Protein AF-A0A6A6ZKU1-F1 (afdb_monomer_lite)

Sequence (55 aa):
QKLNLQQEAALVQYINDLTKRALPPTRKMVQNFASHIAAEPVSDSWVTRVTDTSQ

InterPro domains:
  IPR006600 HTH CenpB-type DNA-binding domain [PF03221] (5-48)
  IPR006600 HTH CenpB-type DNA-binding domain [PS51253] (1-55)

Organism: NCBI:txid1469910

Secondary structure (DSSP, 8-state):
--S-HHHHHHHHHHHHHHHHTT-PPPHHHHHHHHHHHHTS---HHHHHHHHHTT-

Foldseek 3Di:
DLDDPVLVVVLVVVCVVCVVVVHHDDLVNSQVSSCVSSVHGDDSVNSCVVVVVPD

pLDDT: mean 90.4, std 11.15, range [41.91, 97.5]

Structure (mmCIF, N/CA/C/O backbone):
data_AF-A0A6A6ZKU1-F1
#
_entry.id   AF-A0A6A6ZKU1-F1
#
loop_
_atom_site.group_PDB
_atom_site.id
_atom_site.type_symbol
_atom_site.label_atom_id
_atom_site.label_alt_id
_atom_site.label_comp_id
_atom_site.label_asym_id
_atom_site.label_entity_id
_atom_site.label_seq_id
_atom_site.pdbx_PDB_ins_code
_atom_site.Cartn_x
_atom_site.Cartn_y
_atom_site.Cartn_z
_atom_site.occupancy
_atom_site.B_iso_or_equiv
_atom_site.auth_seq_id
_atom_site.auth_comp_id
_atom_site.auth_asym_id
_atom_site.auth_atom_id
_atom_site.pdbx_PDB_model_num
ATOM 1 N N . GLN A 1 1 ? 12.807 8.057 -4.977 1.00 67.50 1 GLN A N 1
ATOM 2 C CA . GLN A 1 1 ? 11.371 7.708 -4.888 1.00 67.50 1 GLN A CA 1
ATOM 3 C C . GLN A 1 1 ? 11.212 6.269 -5.376 1.00 67.50 1 GLN A C 1
ATOM 5 O O . GLN A 1 1 ? 11.919 5.924 -6.310 1.00 67.50 1 GLN A O 1
ATOM 10 N N . LYS A 1 2 ? 10.424 5.409 -4.709 1.00 83.94 2 LYS A N 1
ATOM 11 C CA . LYS A 1 2 ? 10.265 3.982 -5.102 1.00 83.94 2 LYS A CA 1
ATOM 12 C C . LYS A 1 2 ? 9.134 3.758 -6.107 1.00 83.94 2 LYS A C 1
ATOM 14 O O . LYS A 1 2 ? 9.170 2.790 -6.847 1.00 83.94 2 LYS A O 1
ATOM 19 N N . LEU A 1 3 ? 8.157 4.656 -6.114 1.00 91.62 3 LEU A N 1
ATOM 20 C CA . LEU A 1 3 ? 7.065 4.681 -7.070 1.00 91.62 3 LEU A CA 1
ATOM 21 C C . LEU A 1 3 ? 7.205 5.948 -7.917 1.00 91.62 3 LEU A C 1
ATOM 23 O O . LEU A 1 3 ? 7.707 6.966 -7.434 1.00 91.62 3 LEU A O 1
ATOM 27 N N . ASN A 1 4 ? 6.798 5.874 -9.178 1.00 93.19 4 ASN A N 1
ATOM 28 C CA . ASN A 1 4 ? 6.562 7.048 -10.009 1.00 93.19 4 ASN A CA 1
ATOM 29 C C . ASN A 1 4 ? 5.154 7.617 -9.744 1.00 93.19 4 ASN A C 1
ATOM 31 O O . ASN A 1 4 ? 4.331 6.975 -9.093 1.00 93.19 4 ASN A O 1
ATOM 35 N N . LEU A 1 5 ? 4.855 8.802 -10.284 1.00 93.81 5 LEU A N 1
ATOM 36 C CA . LEU A 1 5 ? 3.575 9.489 -10.054 1.00 93.81 5 LEU A CA 1
ATOM 37 C C . LEU A 1 5 ? 2.346 8.636 -10.419 1.00 93.81 5 LEU A C 1
ATOM 39 O O . LEU A 1 5 ? 1.335 8.668 -9.721 1.00 93.81 5 LEU A O 1
ATOM 43 N N . GLN A 1 6 ? 2.429 7.843 -11.490 1.00 96.00 6 GLN A N 1
ATOM 44 C CA . GLN A 1 6 ? 1.331 6.973 -11.914 1.00 96.00 6 GLN A CA 1
ATOM 45 C C . GLN A 1 6 ? 1.123 5.808 -10.936 1.00 96.00 6 GLN A C 1
ATOM 47 O O . GLN A 1 6 ? -0.011 5.458 -10.610 1.00 96.00 6 GLN A O 1
ATOM 52 N N . GLN A 1 7 ? 2.211 5.218 -10.446 1.00 95.56 7 GLN A N 1
ATOM 53 C CA . GLN A 1 7 ? 2.172 4.155 -9.445 1.00 95.56 7 GLN A CA 1
ATOM 54 C C . GLN A 1 7 ? 1.676 4.677 -8.087 1.00 95.56 7 GLN A C 1
ATOM 56 O O . GLN A 1 7 ? 0.889 4.004 -7.426 1.00 95.56 7 GLN A O 1
ATOM 61 N 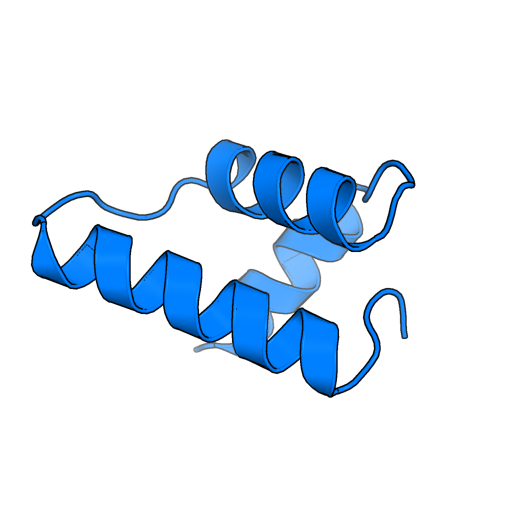N . GLU A 1 8 ? 2.071 5.885 -7.682 1.00 94.06 8 GLU A N 1
ATOM 62 C CA . GLU A 1 8 ? 1.541 6.534 -6.475 1.00 94.06 8 GLU A CA 1
ATOM 63 C C . GLU A 1 8 ? 0.027 6.754 -6.588 1.00 94.06 8 GLU A C 1
ATOM 65 O O . GLU A 1 8 ? -0.713 6.383 -5.676 1.00 94.06 8 GLU A O 1
ATOM 70 N N . ALA A 1 9 ? -0.458 7.249 -7.731 1.00 95.56 9 ALA A N 1
ATOM 71 C CA . ALA A 1 9 ? -1.891 7.404 -7.979 1.00 95.56 9 ALA A CA 1
ATOM 72 C C . ALA A 1 9 ? -2.645 6.063 -7.917 1.00 95.56 9 ALA A C 1
ATOM 74 O O . ALA A 1 9 ? -3.715 5.980 -7.313 1.00 95.56 9 ALA A O 1
ATOM 75 N N . ALA A 1 10 ? -2.073 4.995 -8.483 1.00 97.12 10 ALA A N 1
ATOM 76 C CA . ALA A 1 10 ? -2.650 3.654 -8.407 1.00 97.12 10 ALA A CA 1
ATOM 77 C C . ALA A 1 10 ? -2.719 3.131 -6.961 1.00 97.12 10 ALA A C 1
ATOM 79 O O . ALA A 1 10 ? -3.722 2.534 -6.569 1.00 97.12 10 ALA A O 1
ATOM 80 N N . LEU A 1 11 ? -1.684 3.379 -6.151 1.00 95.75 11 LEU A N 1
ATOM 81 C CA . LEU A 1 11 ? -1.665 3.007 -4.736 1.00 95.75 11 LEU A CA 1
ATOM 82 C C . LEU A 1 11 ? -2.724 3.770 -3.928 1.00 95.75 11 LEU A C 1
ATOM 84 O O . LEU A 1 11 ? -3.445 3.155 -3.141 1.00 95.75 11 LEU A O 1
ATOM 88 N N . VAL A 1 12 ? -2.862 5.081 -4.145 1.00 94.81 12 VAL A N 1
ATOM 89 C CA . VAL A 1 12 ? -3.906 5.895 -3.498 1.00 94.81 12 VAL A CA 1
ATOM 90 C C . VAL A 1 12 ? -5.297 5.395 -3.884 1.00 94.81 12 VAL A C 1
ATOM 92 O O . VAL A 1 12 ? -6.154 5.228 -3.017 1.00 94.81 12 VAL A O 1
ATOM 95 N N . GLN A 1 13 ? -5.521 5.095 -5.166 1.00 96.81 13 GLN A N 1
ATOM 96 C CA . GLN A 1 13 ? -6.792 4.551 -5.637 1.00 96.81 13 GLN A CA 1
ATOM 97 C C . GLN A 1 13 ? -7.122 3.212 -4.963 1.00 96.81 13 GLN A C 1
ATOM 99 O O . GLN A 1 13 ? -8.239 3.028 -4.480 1.00 96.81 13 GLN A O 1
ATOM 104 N N . TYR A 1 14 ? -6.144 2.308 -4.867 1.00 96.69 14 TYR A N 1
ATOM 105 C CA . TYR A 1 14 ? -6.308 1.032 -4.174 1.00 96.69 14 TYR A CA 1
ATOM 106 C C . TYR A 1 14 ? -6.708 1.221 -2.705 1.00 96.69 14 TYR A C 1
ATOM 108 O O . TYR A 1 14 ? -7.678 0.614 -2.251 1.00 96.69 14 TYR A O 1
ATOM 116 N N . ILE A 1 15 ? -6.017 2.102 -1.974 1.00 94.44 15 ILE A N 1
ATOM 117 C CA . ILE A 1 15 ? -6.334 2.414 -0.572 1.00 94.44 15 ILE A CA 1
ATOM 118 C C . ILE A 1 15 ? -7.755 2.979 -0.444 1.00 94.44 15 ILE A C 1
ATOM 120 O O . ILE A 1 15 ? -8.521 2.530 0.409 1.00 94.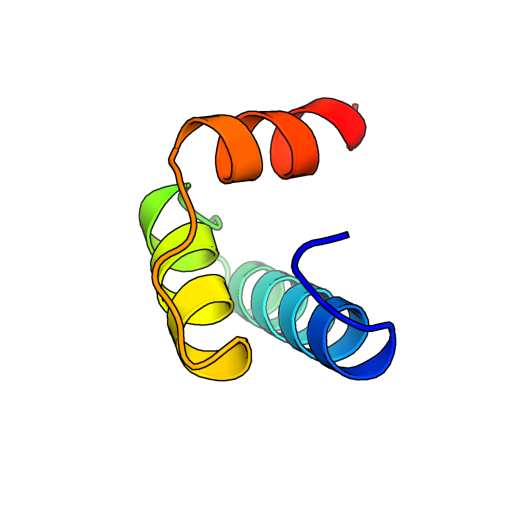44 15 ILE A O 1
ATOM 124 N N . ASN A 1 16 ? -8.142 3.909 -1.318 1.00 94.38 16 ASN A N 1
ATOM 125 C CA . ASN A 1 16 ? -9.488 4.479 -1.323 1.00 94.38 16 ASN A CA 1
ATOM 126 C C . ASN A 1 16 ? -10.567 3.413 -1.552 1.00 94.38 16 ASN A C 1
ATOM 128 O O . ASN A 1 16 ? -11.619 3.450 -0.914 1.00 94.38 16 ASN A O 1
ATOM 132 N N . ASP A 1 17 ? -10.320 2.448 -2.436 1.00 96.00 17 ASP A N 1
ATOM 133 C CA . ASP A 1 17 ? -11.274 1.378 -2.718 1.00 96.00 17 ASP A CA 1
ATOM 134 C C . ASP A 1 17 ? -11.388 0.364 -1.572 1.00 96.00 17 ASP A C 1
ATOM 136 O O . ASP A 1 17 ? -12.475 -0.177 -1.354 1.00 96.00 17 ASP A O 1
ATOM 140 N N . LEU A 1 18 ? -10.324 0.151 -0.789 1.00 94.38 18 LEU A N 1
ATOM 141 C CA . LEU A 1 18 ? -10.400 -0.598 0.470 1.00 94.38 18 LEU A CA 1
ATOM 142 C C . LEU A 1 18 ? -11.291 0.124 1.486 1.00 94.38 18 LEU A C 1
ATOM 144 O O . LEU A 1 18 ? -12.233 -0.474 2.011 1.00 94.38 18 LEU A O 1
ATOM 148 N N . THR A 1 19 ? -11.068 1.424 1.685 1.00 89.81 19 THR A N 1
ATOM 149 C CA . THR A 1 19 ? -11.863 2.251 2.604 1.00 89.81 19 THR A CA 1
ATOM 150 C C . THR A 1 19 ? -13.346 2.256 2.229 1.00 89.81 19 THR A C 1
ATOM 152 O O . THR A 1 19 ? -14.195 2.049 3.094 1.00 89.81 19 THR A O 1
ATOM 155 N N . LYS A 1 20 ? -13.684 2.395 0.937 1.00 95.19 20 LYS A N 1
ATOM 156 C CA . LYS A 1 20 ? -15.078 2.310 0.447 1.00 95.19 20 LYS A CA 1
ATOM 157 C C . LYS A 1 20 ? -15.745 0.970 0.760 1.00 95.19 20 LYS A C 1
ATOM 159 O O . LYS A 1 20 ? -16.960 0.914 0.907 1.00 95.19 20 LYS A O 1
ATOM 164 N N . ARG A 1 21 ? -14.964 -0.108 0.849 1.00 95.69 21 ARG A N 1
ATOM 165 C CA . ARG A 1 21 ? -15.434 -1.460 1.193 1.00 95.69 21 ARG A CA 1
ATOM 166 C C . ARG A 1 21 ? -15.429 -1.724 2.701 1.00 95.69 21 ARG A C 1
ATOM 168 O O . ARG A 1 21 ? -15.599 -2.871 3.098 1.00 95.69 21 ARG A O 1
ATOM 175 N N . ALA A 1 22 ? -15.212 -0.695 3.525 1.00 94.69 22 ALA A N 1
ATOM 176 C CA . ALA A 1 22 ? -15.018 -0.810 4.969 1.00 94.69 22 ALA A CA 1
ATOM 177 C C . ALA A 1 22 ? -13.883 -1.783 5.355 1.00 94.69 22 ALA A C 1
ATOM 179 O O . ALA A 1 22 ? -13.910 -2.395 6.421 1.00 94.69 22 ALA A O 1
ATOM 180 N N . LEU A 1 23 ? -12.876 -1.924 4.485 1.00 94.00 23 LEU A N 1
ATOM 181 C CA . LEU A 1 23 ? -11.670 -2.702 4.744 1.00 94.00 23 LEU A CA 1
ATOM 182 C C . LEU A 1 23 ? -10.543 -1.734 5.124 1.00 94.00 23 LEU A C 1
ATOM 184 O O . LEU A 1 23 ? -10.070 -0.991 4.264 1.00 94.00 23 LEU A O 1
ATOM 188 N N . PRO A 1 24 ? -10.089 -1.721 6.388 1.00 89.88 24 PRO A N 1
ATOM 189 C CA . PRO A 1 24 ? -8.967 -0.884 6.775 1.00 89.88 24 PRO A CA 1
ATOM 190 C C . PRO A 1 24 ? -7.700 -1.339 6.030 1.00 89.88 24 PRO A C 1
ATOM 192 O O . PRO A 1 24 ? -7.378 -2.534 6.056 1.00 89.88 24 PRO A O 1
ATOM 195 N N . PRO A 1 25 ? -6.950 -0.432 5.381 1.00 90.44 25 PRO A N 1
ATOM 196 C CA . PRO A 1 25 ? -5.682 -0.789 4.763 1.00 90.44 25 PRO A CA 1
ATOM 197 C C . PRO A 1 25 ? -4.686 -1.220 5.844 1.00 90.44 25 PRO A C 1
ATOM 199 O O . PRO A 1 25 ? -4.388 -0.478 6.777 1.00 90.44 25 PRO A O 1
ATOM 202 N N . THR A 1 26 ? -4.142 -2.429 5.717 1.00 92.56 26 THR A N 1
ATOM 203 C CA . THR A 1 26 ? -3.043 -2.886 6.579 1.00 92.56 26 THR A CA 1
ATOM 204 C C . THR A 1 26 ? -1.697 -2.593 5.924 1.00 92.56 26 THR A C 1
ATOM 206 O O . THR A 1 26 ? -1.585 -2.567 4.695 1.00 92.56 26 THR A O 1
ATOM 209 N N . ARG A 1 27 ? -0.637 -2.466 6.733 1.00 92.69 27 ARG A N 1
ATOM 210 C CA . ARG A 1 27 ? 0.746 -2.314 6.238 1.00 92.69 27 ARG A CA 1
ATOM 211 C C . ARG A 1 27 ? 1.110 -3.373 5.194 1.00 92.69 27 ARG A C 1
ATOM 213 O O . ARG A 1 27 ? 1.689 -3.047 4.165 1.00 92.69 27 ARG A O 1
ATOM 220 N N . LYS A 1 28 ? 0.697 -4.624 5.422 1.00 94.62 28 LYS A N 1
ATOM 221 C CA . LYS A 1 28 ? 0.953 -5.747 4.511 1.00 94.62 28 LYS A CA 1
ATOM 222 C C . LYS A 1 28 ? 0.216 -5.604 3.176 1.00 94.62 28 LYS A C 1
ATOM 224 O O . LYS A 1 28 ? 0.783 -5.924 2.140 1.00 94.62 28 LYS A O 1
ATOM 229 N N . MET A 1 29 ? -1.018 -5.095 3.175 1.00 95.31 29 MET A N 1
ATOM 230 C CA . MET A 1 29 ? -1.759 -4.826 1.932 1.00 95.31 29 MET A CA 1
ATOM 231 C C . MET A 1 29 ? -1.101 -3.712 1.116 1.00 95.31 29 MET A C 1
ATOM 233 O O . MET A 1 29 ? -0.908 -3.874 -0.086 1.00 95.31 29 MET A O 1
ATOM 237 N N . VAL A 1 30 ? -0.700 -2.623 1.780 1.00 94.50 30 VAL A N 1
ATOM 238 C CA . VAL A 1 30 ? 0.022 -1.506 1.153 1.00 94.50 30 VAL A CA 1
ATOM 239 C C . VAL A 1 30 ? 1.349 -1.986 0.565 1.00 94.50 30 VAL A C 1
ATOM 241 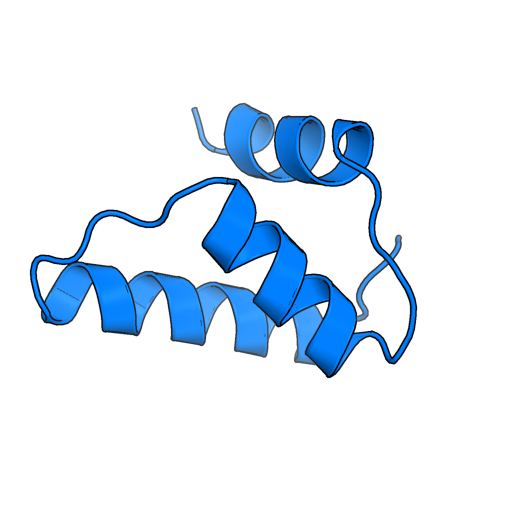O O . VAL A 1 30 ? 1.631 -1.713 -0.598 1.00 94.50 30 VAL A O 1
ATOM 244 N N . GLN A 1 31 ? 2.132 -2.750 1.330 1.00 96.06 31 GLN A N 1
ATOM 245 C CA . GLN A 1 31 ? 3.408 -3.305 0.878 1.00 96.06 31 GLN A CA 1
ATOM 246 C C . GLN A 1 31 ? 3.237 -4.228 -0.328 1.00 96.06 31 GLN A C 1
ATOM 248 O O . GLN A 1 31 ? 3.917 -4.046 -1.333 1.00 96.06 31 GLN A O 1
ATOM 253 N N . ASN A 1 32 ? 2.310 -5.187 -0.252 1.00 97.12 32 ASN A N 1
ATOM 254 C CA . ASN A 1 32 ? 2.069 -6.149 -1.325 1.00 97.12 32 ASN A CA 1
ATOM 255 C C . ASN A 1 32 ? 1.651 -5.449 -2.622 1.00 97.12 32 ASN A C 1
ATOM 257 O O . ASN A 1 32 ? 2.172 -5.767 -3.690 1.00 97.12 32 ASN A O 1
ATOM 261 N N . PHE A 1 33 ? 0.728 -4.488 -2.532 1.00 96.94 33 PHE A N 1
ATOM 262 C CA . PHE A 1 33 ? 0.261 -3.759 -3.705 1.00 96.94 33 PHE A CA 1
ATOM 263 C C . PHE A 1 33 ? 1.358 -2.859 -4.282 1.00 96.94 33 PHE A C 1
ATOM 265 O O . PHE A 1 33 ? 1.585 -2.875 -5.490 1.00 96.94 33 PHE A O 1
ATOM 272 N N . ALA A 1 34 ? 2.093 -2.141 -3.428 1.00 96.38 34 ALA A N 1
ATOM 273 C CA . ALA A 1 34 ? 3.224 -1.323 -3.850 1.00 96.38 34 ALA A CA 1
ATOM 274 C C . ALA A 1 34 ? 4.319 -2.169 -4.525 1.00 96.38 34 ALA A C 1
ATOM 276 O O . ALA A 1 34 ? 4.838 -1.768 -5.562 1.00 96.38 34 ALA A O 1
ATOM 277 N N . SER A 1 35 ? 4.625 -3.360 -3.998 1.00 96.94 35 SER A N 1
ATOM 278 C CA . SER A 1 35 ? 5.593 -4.274 -4.616 1.00 96.94 35 SER A CA 1
ATOM 279 C C . SER A 1 35 ? 5.128 -4.783 -5.970 1.00 96.94 35 SER A C 1
ATOM 281 O O . SER A 1 35 ? 5.923 -4.886 -6.901 1.00 96.94 35 SER A O 1
ATOM 283 N N . HIS A 1 36 ? 3.833 -5.072 -6.091 1.00 97.50 36 HIS A N 1
ATOM 284 C CA . HIS A 1 36 ? 3.241 -5.511 -7.343 1.00 97.50 36 HIS A CA 1
ATOM 285 C C . HIS A 1 36 ? 3.366 -4.441 -8.436 1.00 97.50 36 HIS A C 1
ATOM 287 O O . HIS A 1 36 ? 3.882 -4.731 -9.512 1.00 97.50 36 HIS A O 1
ATOM 293 N N . ILE A 1 37 ? 2.962 -3.198 -8.157 1.00 96.69 37 ILE A N 1
ATOM 294 C CA . ILE A 1 37 ? 3.001 -2.119 -9.158 1.00 96.69 37 ILE A CA 1
ATOM 295 C C . ILE A 1 37 ? 4.419 -1.608 -9.440 1.00 96.69 37 ILE A C 1
ATOM 297 O O . ILE A 1 37 ? 4.665 -1.100 -10.532 1.00 96.69 37 ILE A O 1
ATOM 301 N N . ALA A 1 38 ? 5.345 -1.735 -8.481 1.00 95.00 38 ALA A N 1
ATOM 302 C CA . ALA A 1 38 ? 6.759 -1.403 -8.657 1.00 95.00 38 ALA A CA 1
ATOM 303 C C . ALA A 1 38 ? 7.537 -2.483 -9.426 1.00 95.00 38 ALA A C 1
ATOM 305 O O . ALA A 1 38 ? 8.644 -2.215 -9.882 1.00 95.00 38 ALA A O 1
ATOM 306 N N . ALA A 1 39 ? 6.974 -3.691 -9.554 1.00 95.44 39 ALA A N 1
ATOM 307 C CA . ALA A 1 39 ? 7.666 -4.891 -10.026 1.00 95.44 39 ALA A CA 1
ATOM 308 C C . ALA A 1 39 ? 8.946 -5.228 -9.225 1.00 95.44 39 ALA A C 1
ATOM 310 O O . ALA A 1 39 ? 9.821 -5.946 -9.705 1.00 95.44 39 ALA A O 1
ATOM 311 N N . GLU A 1 40 ? 9.046 -4.739 -7.986 1.00 94.12 40 GLU A N 1
ATOM 312 C CA . GLU A 1 40 ? 10.155 -4.998 -7.068 1.00 94.12 40 GLU A CA 1
ATOM 313 C C . GLU A 1 40 ? 9.683 -4.994 -5.601 1.00 94.12 40 GLU A C 1
ATOM 315 O O . GLU A 1 40 ? 8.712 -4.313 -5.258 1.00 94.12 40 GLU A O 1
ATOM 320 N N . PRO A 1 41 ? 10.357 -5.721 -4.691 1.00 94.88 41 PRO A N 1
ATOM 321 C CA . PRO A 1 41 ? 10.032 -5.678 -3.270 1.00 94.88 41 PRO A CA 1
ATOM 322 C C . PRO A 1 41 ? 10.177 -4.266 -2.686 1.00 94.88 41 PRO A C 1
ATOM 324 O O . PRO A 1 41 ? 11.181 -3.585 -2.908 1.00 94.88 41 PRO A O 1
ATOM 327 N N . VAL A 1 42 ? 9.204 -3.847 -1.870 1.00 94.50 42 VAL A N 1
ATOM 328 C CA . VAL A 1 42 ? 9.287 -2.599 -1.100 1.00 94.50 42 VAL A CA 1
ATOM 329 C C . VAL A 1 42 ? 9.497 -2.931 0.371 1.00 94.50 42 VAL A C 1
ATOM 331 O O . VAL A 1 42 ? 8.890 -3.860 0.905 1.00 94.50 42 VAL A O 1
ATOM 334 N N . SER A 1 43 ? 10.393 -2.200 1.031 1.00 94.06 43 SER A N 1
ATOM 335 C CA . SER A 1 43 ? 10.774 -2.477 2.416 1.00 94.06 43 SER A CA 1
ATOM 336 C C . SER A 1 43 ? 9.704 -2.035 3.414 1.00 94.06 43 SER A C 1
ATOM 338 O O . SER A 1 43 ? 8.970 -1.077 3.177 1.00 94.06 43 SER A O 1
ATOM 340 N N . ASP A 1 44 ? 9.689 -2.652 4.595 1.00 92.69 44 ASP A N 1
ATOM 341 C CA . ASP A 1 44 ? 8.863 -2.188 5.718 1.00 92.69 44 ASP A CA 1
ATOM 342 C C . ASP A 1 44 ? 9.150 -0.734 6.111 1.00 92.69 44 ASP A C 1
ATOM 344 O O . ASP A 1 44 ? 8.236 0.014 6.454 1.00 92.69 44 ASP A O 1
ATOM 348 N N . SER A 1 45 ? 10.413 -0.309 6.019 1.00 92.50 45 SER A N 1
ATOM 349 C CA . SER A 1 45 ? 10.809 1.080 6.273 1.00 92.50 45 SER A CA 1
ATOM 350 C C . SER A 1 45 ? 10.189 2.057 5.274 1.00 92.50 45 SER A C 1
ATOM 352 O O . SER A 1 45 ? 9.828 3.174 5.643 1.00 92.50 45 SER A O 1
ATOM 354 N N . TRP A 1 46 ? 10.021 1.640 4.017 1.00 93.19 46 TRP A N 1
ATOM 355 C CA . TRP A 1 46 ? 9.314 2.435 3.023 1.00 93.19 46 TRP A CA 1
ATOM 356 C C . TRP A 1 46 ? 7.830 2.550 3.371 1.00 93.19 46 TRP A C 1
ATOM 358 O O . TRP A 1 46 ? 7.299 3.657 3.319 1.00 93.19 46 TRP A O 1
ATOM 368 N N . VAL A 1 47 ? 7.198 1.442 3.782 1.00 91.31 47 VAL A N 1
ATOM 369 C CA . VAL A 1 47 ? 5.786 1.417 4.200 1.00 91.31 47 VAL A CA 1
ATOM 370 C C . VAL A 1 47 ? 5.563 2.365 5.374 1.00 91.31 47 VAL A C 1
ATOM 372 O O . VAL A 1 47 ? 4.673 3.200 5.300 1.00 91.31 47 VAL A O 1
ATOM 375 N N . THR A 1 48 ? 6.413 2.304 6.406 1.00 90.25 48 THR A N 1
ATOM 376 C CA . THR A 1 48 ? 6.360 3.232 7.550 1.00 90.25 48 THR A CA 1
ATOM 377 C C . THR A 1 48 ? 6.425 4.681 7.095 1.00 90.25 48 THR A C 1
ATOM 379 O O . THR A 1 48 ? 5.574 5.475 7.468 1.00 90.25 48 THR A O 1
ATOM 382 N N . ARG A 1 49 ? 7.383 5.025 6.225 1.00 87.56 49 ARG A N 1
ATOM 383 C CA . ARG A 1 49 ? 7.511 6.399 5.734 1.00 87.56 49 ARG A CA 1
ATOM 384 C C . ARG A 1 49 ? 6.236 6.869 5.034 1.00 87.56 49 ARG A C 1
ATOM 386 O O . ARG A 1 49 ? 5.792 7.978 5.294 1.00 87.56 49 ARG A O 1
ATOM 393 N N . VAL A 1 50 ? 5.643 6.062 4.155 1.00 82.75 50 VAL A N 1
ATOM 394 C CA . VAL A 1 50 ? 4.453 6.499 3.402 1.00 82.75 50 VAL A CA 1
ATOM 395 C C . VAL A 1 50 ? 3.183 6.541 4.255 1.00 82.75 50 VAL A C 1
ATOM 397 O O . VAL A 1 50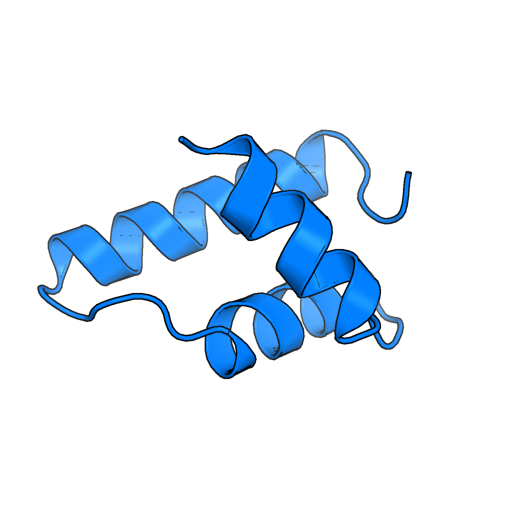 ? 2.323 7.375 3.993 1.00 82.75 50 VAL A O 1
ATOM 400 N N . THR A 1 51 ? 3.068 5.699 5.287 1.00 79.81 51 THR A N 1
ATOM 401 C CA . THR A 1 51 ? 1.914 5.721 6.200 1.00 79.81 51 THR A CA 1
ATOM 402 C C . THR A 1 51 ? 2.025 6.793 7.283 1.00 79.81 51 THR A C 1
ATOM 404 O O . THR A 1 51 ? 1.004 7.353 7.664 1.00 79.81 51 THR A O 1
ATOM 407 N N . ASP A 1 52 ? 3.235 7.119 7.748 1.00 72.94 52 ASP A N 1
ATOM 408 C CA . ASP A 1 52 ? 3.453 8.123 8.804 1.00 72.94 52 ASP A CA 1
ATOM 409 C C . ASP A 1 52 ? 3.411 9.559 8.270 1.00 72.94 52 ASP A C 1
ATOM 411 O O . ASP A 1 52 ? 3.043 10.477 8.992 1.00 7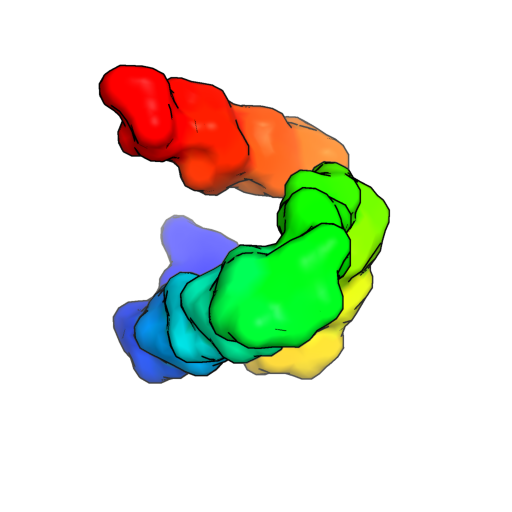2.94 52 ASP A O 1
ATOM 415 N N . THR A 1 53 ? 3.717 9.764 6.985 1.00 56.94 53 THR A N 1
ATOM 416 C CA . THR A 1 53 ? 3.616 11.093 6.344 1.00 56.94 53 THR A CA 1
ATOM 417 C C . THR A 1 53 ? 2.152 11.504 6.080 1.00 56.94 53 THR A C 1
ATOM 419 O O . T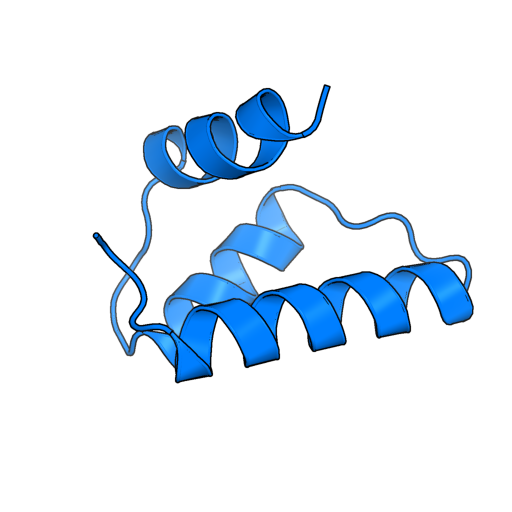HR A 1 53 ? 1.906 12.539 5.473 1.00 56.94 53 THR A O 1
ATOM 422 N N . SER A 1 54 ? 1.173 10.691 6.502 1.00 53.31 54 SER A N 1
ATOM 423 C CA . SER A 1 54 ? -0.270 10.950 6.352 1.00 53.31 54 SER A CA 1
ATOM 424 C C . SER A 1 54 ? -0.967 11.371 7.662 1.00 53.31 54 SER A C 1
ATOM 426 O O . SER A 1 54 ? -2.197 11.322 7.710 1.00 53.31 54 SER A O 1
ATOM 428 N N . GLN A 1 55 ? -0.218 11.746 8.713 1.00 41.91 55 GLN A N 1
ATOM 429 C CA . GLN A 1 55 ? -0.771 12.450 9.886 1.00 41.91 55 GLN A CA 1
ATOM 430 C C . GLN A 1 55 ? -0.829 13.962 9.677 1.00 41.91 55 GLN A C 1
ATOM 432 O O . GLN A 1 55 ? 0.156 14.524 9.149 1.00 41.91 55 GLN A O 1
#

Radius of gyration: 10.6 Å; chains: 1; bounding box: 27×19×22 Å